Protein AF-A0A7J7GPN1-F1 (afdb_monomer_lite)

Foldseek 3Di:
DVVVVDDLLQLQVQLVVCVVPVVSVLVSVLLLLLVVLLVVLVVQQVVDPDPVCNVVSSVVSLCLSLPDQDPPPPDPDPDVSVVVNLVVSQVSCCVRRVHGDDCCVNVHDSVSSVVSNVVPNPPPQPPDPDDHDDPDD

Radius of gyration: 16.57 Å; chains: 1; bounding box: 39×40×42 Å

Sequence (137 aa):
MHLRGLQMRSLGCVVELAEKLPHIQSLCIHEMVTRAFKHVLKAVIASINNVADLSTSVASCLNFLLGGYTIEDSEHNLSGDHMLKLQWLRTFLAKRYGWTLKDEFQQLRKLTILRGLCHKVPSPFIAFGHGFIRMRF

InterPro domains:
  IPR027523 CLU domain containing protein [PTHR12601] (1-121)
  IPR033646 CLU central domain [PF12807] (1-121)
  IPR033646 CLU central domain [cd15466] (1-121)

pLDDT: mean 73.58, std 18.41, range [25.44, 90.81]

Organism: Camellia sinensis (NCBI:txid4442)

Structure (mmCIF, N/CA/C/O backbone):
data_AF-A0A7J7GPN1-F1
#
_entry.id   AF-A0A7J7GPN1-F1
#
loop_
_atom_site.group_PDB
_atom_site.id
_atom_site.type_symbol
_atom_site.label_atom_id
_atom_site.label_alt_id
_atom_site.label_comp_id
_atom_site.label_asym_id
_atom_site.label_entity_id
_atom_site.label_seq_id
_atom_site.pdbx_PDB_ins_code
_atom_site.Cartn_x
_atom_site.Cartn_y
_atom_site.Cartn_z
_atom_site.occupancy
_atom_site.B_iso_or_equiv
_atom_site.auth_seq_id
_atom_site.auth_comp_id
_atom_site.auth_asym_id
_atom_site.auth_atom_id
_atom_site.pdbx_PDB_model_num
ATOM 1 N N . MET A 1 1 ? 4.765 -7.967 13.174 1.00 60.75 1 MET A N 1
ATOM 2 C CA . MET A 1 1 ? 3.411 -8.468 12.855 1.00 60.75 1 MET A CA 1
ATOM 3 C C . MET A 1 1 ? 3.473 -9.939 12.465 1.00 60.75 1 MET A C 1
ATOM 5 O O . MET A 1 1 ? 3.221 -10.761 13.327 1.00 60.75 1 MET A O 1
ATOM 9 N N . HIS A 1 2 ? 3.931 -10.294 11.258 1.00 59.69 2 HIS A N 1
ATOM 10 C CA . HIS A 1 2 ? 3.933 -11.696 10.806 1.00 59.69 2 HIS A CA 1
ATOM 11 C C . HIS A 1 2 ? 4.801 -12.648 11.654 1.00 59.69 2 HIS A C 1
ATOM 13 O O . HIS A 1 2 ? 4.342 -13.713 12.039 1.00 59.69 2 HIS A O 1
ATOM 19 N N . LEU A 1 3 ? 6.015 -12.223 12.027 1.00 60.19 3 LEU A N 1
ATOM 20 C CA . LEU A 1 3 ? 6.930 -13.007 12.876 1.00 60.19 3 LEU A CA 1
ATOM 21 C C . LEU A 1 3 ? 6.427 -13.216 14.313 1.00 60.19 3 LEU A C 1
ATOM 23 O O . LEU A 1 3 ? 7.000 -13.999 15.054 1.00 60.19 3 LEU A O 1
ATOM 27 N N . ARG A 1 4 ? 5.369 -12.503 14.718 1.00 68.56 4 ARG A N 1
ATOM 28 C CA . ARG A 1 4 ? 4.746 -12.634 16.042 1.00 68.56 4 ARG A CA 1
ATOM 29 C C . ARG A 1 4 ? 3.490 -13.519 16.000 1.00 68.56 4 ARG A C 1
ATOM 31 O O . ARG A 1 4 ? 2.626 -13.371 16.851 1.00 68.56 4 ARG A O 1
ATOM 38 N N . GLY A 1 5 ? 3.345 -14.361 14.971 1.00 71.00 5 GLY A N 1
ATOM 39 C CA . GLY A 1 5 ? 2.207 -15.278 14.803 1.00 71.00 5 GLY A CA 1
ATOM 40 C C . GLY A 1 5 ? 0.916 -14.627 14.295 1.00 71.00 5 GLY A C 1
ATOM 41 O O . GLY A 1 5 ? -0.089 -15.308 14.120 1.00 71.00 5 GLY A O 1
ATOM 42 N N . LEU A 1 6 ? 0.923 -13.318 14.022 1.00 75.50 6 LEU A N 1
ATOM 43 C CA . LEU A 1 6 ? -0.283 -12.610 13.607 1.00 75.50 6 LEU A CA 1
ATOM 44 C C . LEU A 1 6 ? -0.616 -12.913 12.142 1.00 75.50 6 LEU A C 1
ATOM 46 O O . LEU A 1 6 ? 0.193 -12.678 11.230 1.00 75.50 6 LEU A O 1
ATOM 50 N N . GLN A 1 7 ? -1.827 -13.419 11.909 1.00 82.50 7 GLN A N 1
ATOM 51 C CA . GLN A 1 7 ? -2.313 -13.695 10.566 1.00 82.50 7 GLN A CA 1
ATOM 52 C C . GLN A 1 7 ? -2.561 -12.370 9.845 1.00 82.50 7 GLN A C 1
ATOM 54 O O . GLN A 1 7 ? -3.466 -11.617 10.165 1.00 82.50 7 GLN A O 1
ATOM 59 N N . MET A 1 8 ? -1.764 -12.068 8.822 1.00 84.06 8 MET A N 1
ATOM 60 C CA . MET A 1 8 ? -1.795 -10.739 8.197 1.00 84.06 8 MET A CA 1
ATOM 61 C C . MET A 1 8 ? -3.164 -10.355 7.613 1.00 84.06 8 MET A C 1
ATOM 63 O O . MET A 1 8 ? -3.437 -9.171 7.467 1.00 84.06 8 MET A O 1
ATOM 67 N N . ARG A 1 9 ? -4.012 -11.334 7.266 1.00 84.25 9 ARG A N 1
ATOM 68 C CA . ARG A 1 9 ? -5.372 -11.094 6.758 1.00 84.25 9 ARG A CA 1
ATOM 69 C C . ARG A 1 9 ? -6.326 -10.563 7.834 1.00 84.25 9 ARG A C 1
ATOM 71 O O . ARG A 1 9 ? -7.258 -9.861 7.476 1.00 84.25 9 ARG A O 1
ATOM 78 N N . SER A 1 10 ? -6.074 -10.835 9.116 1.00 87.38 10 SER A N 1
ATOM 79 C CA . SER A 1 10 ? -6.940 -10.400 10.218 1.00 87.38 10 SER A CA 1
ATOM 80 C C . SER A 1 10 ? -6.660 -8.975 10.698 1.00 87.38 10 SER A C 1
ATOM 82 O O . SER A 1 10 ? -7.306 -8.523 11.636 1.00 87.38 10 SER A O 1
ATOM 84 N N . LEU A 1 11 ? -5.732 -8.241 10.068 1.00 88.56 11 LEU A N 1
ATOM 85 C CA . LEU A 1 11 ? -5.390 -6.877 10.487 1.00 88.56 11 LEU A CA 1
ATOM 86 C C . LEU A 1 11 ? -6.601 -5.936 10.546 1.00 88.56 11 LEU A C 1
ATOM 88 O O . LEU A 1 11 ? -6.617 -5.085 11.424 1.00 88.56 11 LEU A O 1
ATOM 92 N N . GLY A 1 12 ? -7.607 -6.098 9.678 1.00 88.12 12 GLY A N 1
ATOM 93 C CA . GLY A 1 12 ? -8.839 -5.305 9.761 1.00 88.12 12 GLY A CA 1
ATOM 94 C C . GLY A 1 12 ? -9.603 -5.549 11.063 1.00 88.12 12 GLY A C 1
ATOM 95 O O . GLY A 1 12 ? -9.896 -4.606 11.786 1.00 88.12 12 GLY A O 1
ATOM 96 N N . CYS A 1 13 ? -9.793 -6.816 11.433 1.00 89.44 13 CYS A N 1
ATOM 97 C CA . CYS A 1 13 ? -10.400 -7.194 12.711 1.00 89.44 13 CYS A CA 1
ATOM 98 C C . CYS A 1 13 ? -9.575 -6.695 13.914 1.00 89.44 13 CYS A C 1
ATOM 100 O O . CYS A 1 13 ? -10.128 -6.246 14.912 1.00 89.44 13 CYS A O 1
ATOM 102 N N . VAL A 1 14 ? -8.238 -6.695 13.819 1.00 89.25 14 VAL A N 1
ATOM 103 C CA . VAL A 1 14 ? -7.380 -6.128 14.877 1.00 89.25 14 VAL A CA 1
ATOM 104 C C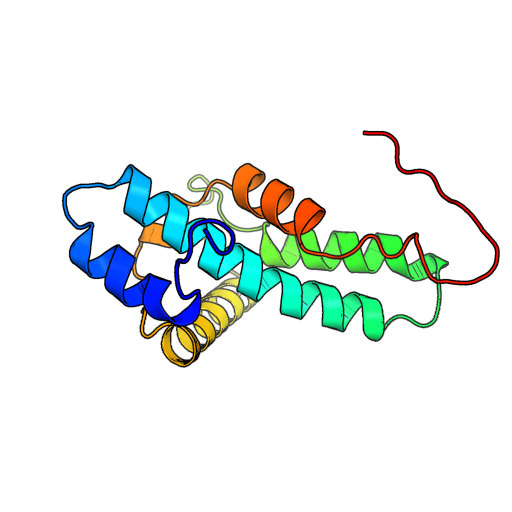 . VAL A 1 14 ? -7.609 -4.624 15.042 1.00 89.25 14 VAL A C 1
ATOM 106 O O . VAL A 1 14 ? -7.595 -4.140 16.169 1.00 89.25 14 VAL A O 1
ATOM 109 N N . VAL A 1 15 ? -7.827 -3.882 13.951 1.00 88.62 15 VAL A N 1
ATOM 110 C CA . VAL A 1 15 ? -8.144 -2.445 14.019 1.00 88.62 15 VAL A CA 1
ATOM 111 C C . VAL A 1 15 ? -9.495 -2.213 14.698 1.00 88.62 15 VAL A C 1
ATOM 113 O O . VAL A 1 15 ? -9.583 -1.331 15.551 1.00 88.62 15 VAL A O 1
ATOM 116 N N . GLU A 1 16 ? -10.507 -3.023 14.380 1.00 88.44 16 GLU A N 1
ATOM 117 C CA . GLU A 1 16 ? -11.836 -2.958 15.010 1.00 88.44 16 GLU A CA 1
ATOM 118 C C . GLU A 1 16 ? -11.765 -3.207 16.518 1.00 88.44 16 GLU A C 1
ATOM 120 O O . GLU A 1 16 ? -12.288 -2.429 17.310 1.00 88.44 16 GLU A O 1
ATOM 125 N N . LEU A 1 17 ? -11.052 -4.256 16.934 1.00 89.19 17 LEU A N 1
ATOM 126 C CA . LEU A 1 17 ? -10.907 -4.608 18.348 1.00 89.19 17 LEU A CA 1
ATOM 127 C C . LEU A 1 17 ? -10.035 -3.611 19.130 1.00 89.19 17 LEU A C 1
ATOM 129 O O . LEU A 1 17 ? -10.120 -3.537 20.356 1.00 89.19 17 LEU A O 1
ATOM 133 N N . ALA A 1 18 ? -9.186 -2.848 18.440 1.00 88.31 18 ALA A N 1
ATOM 134 C CA . ALA A 1 18 ? -8.263 -1.886 19.032 1.00 88.31 18 ALA A CA 1
ATOM 135 C C . ALA A 1 18 ? -8.834 -0.457 19.120 1.00 88.31 18 ALA A C 1
ATOM 137 O O . ALA A 1 18 ? -8.052 0.485 19.204 1.00 88.31 18 ALA A O 1
ATOM 138 N N . GLU A 1 19 ? -10.159 -0.277 19.145 1.00 84.12 19 GLU A N 1
ATOM 139 C CA . GLU A 1 19 ? -10.832 1.038 19.172 1.00 84.12 19 GLU A CA 1
ATOM 140 C C . GLU A 1 19 ? -10.287 2.000 20.245 1.00 84.12 19 GLU A C 1
ATOM 142 O O . GLU A 1 19 ? -10.126 3.193 20.009 1.00 84.12 19 GLU A O 1
ATOM 147 N N . LYS A 1 20 ? -9.921 1.477 21.420 1.00 87.75 20 LYS A N 1
ATOM 148 C CA . LYS A 1 20 ? -9.375 2.274 22.535 1.00 87.75 20 LYS A CA 1
ATOM 149 C C . LYS A 1 20 ? -7.853 2.461 22.482 1.00 87.75 20 LYS A C 1
ATOM 151 O O . LYS A 1 20 ? -7.269 3.040 23.394 1.00 87.75 20 LYS A O 1
ATOM 156 N N . LEU A 1 21 ? -7.190 1.939 21.450 1.00 88.25 21 LEU A N 1
ATOM 157 C CA . LEU A 1 21 ? -5.735 1.889 21.304 1.00 88.25 21 LEU A CA 1
ATOM 158 C C . LEU A 1 21 ? -5.312 2.508 19.959 1.00 88.25 21 LEU A C 1
ATOM 160 O O . LEU A 1 21 ? -4.886 1.790 19.046 1.00 88.25 21 LEU A O 1
ATOM 164 N N . PRO A 1 22 ? -5.339 3.848 19.836 1.00 83.19 22 PRO A N 1
ATOM 165 C CA . PRO A 1 22 ? -5.102 4.542 18.566 1.00 83.19 22 PRO A CA 1
ATOM 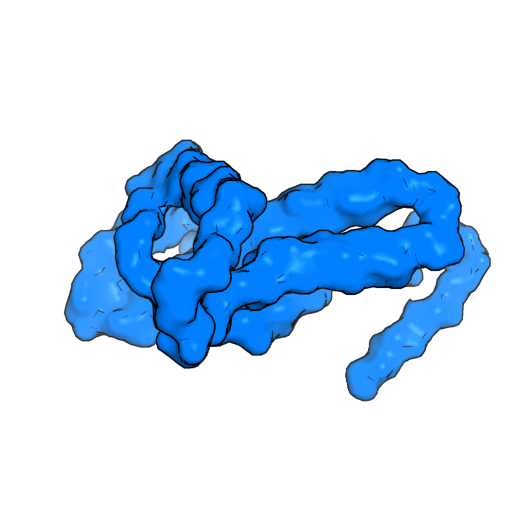166 C C . PRO A 1 22 ? -3.716 4.248 17.971 1.00 83.19 22 PRO A C 1
ATOM 168 O O . PRO A 1 22 ? -3.545 4.169 16.754 1.00 83.19 22 PRO A O 1
ATOM 171 N N . HIS A 1 23 ? -2.705 4.005 18.811 1.00 84.88 23 HIS A N 1
ATOM 172 C CA . HIS A 1 23 ? -1.371 3.612 18.347 1.00 84.88 23 HIS A CA 1
ATOM 173 C C . HIS A 1 23 ? -1.355 2.242 17.655 1.00 84.88 23 HIS A C 1
ATOM 175 O O . HIS A 1 23 ? -0.625 2.055 16.679 1.00 84.88 23 HIS A O 1
ATOM 181 N N . ILE A 1 24 ? -2.158 1.289 18.138 1.00 85.62 24 ILE A N 1
ATOM 182 C CA . ILE A 1 24 ? -2.255 -0.056 17.562 1.00 85.62 24 ILE A CA 1
ATOM 183 C C . ILE A 1 24 ? -3.044 -0.016 16.256 1.00 85.62 24 ILE A C 1
ATOM 185 O O . ILE A 1 24 ? -2.597 -0.610 15.271 1.00 85.62 24 ILE A O 1
ATOM 189 N N . GLN A 1 25 ? -4.150 0.733 16.217 1.00 87.12 25 GLN A N 1
ATOM 190 C CA . GLN A 1 25 ? -4.903 0.971 14.985 1.00 87.12 25 GLN A CA 1
ATOM 191 C C . GLN A 1 25 ? -4.000 1.585 13.920 1.00 87.12 25 GLN A C 1
ATOM 193 O O . GLN A 1 25 ? -3.820 1.003 12.849 1.00 87.12 25 GLN A O 1
ATOM 198 N N . SER A 1 26 ? -3.319 2.683 14.264 1.00 85.62 26 SER A N 1
ATOM 199 C CA . SER A 1 26 ? -2.365 3.348 13.381 1.00 85.62 26 SER A CA 1
ATOM 200 C C . SER A 1 26 ? -1.328 2.360 12.845 1.00 85.62 26 SER A C 1
ATOM 202 O O . SER A 1 26 ? -1.139 2.267 11.633 1.00 85.62 26 SER A O 1
ATOM 204 N N . LEU A 1 27 ? -0.700 1.553 13.704 1.00 86.38 27 LEU A N 1
ATOM 205 C CA . LEU A 1 27 ? 0.300 0.573 13.279 1.00 86.38 27 LEU A CA 1
ATOM 206 C C . LEU A 1 27 ? -0.263 -0.464 12.289 1.00 86.38 27 LEU A C 1
ATOM 208 O O . LEU A 1 27 ? 0.397 -0.796 11.300 1.00 86.38 27 LEU A O 1
ATOM 212 N N . CYS A 1 28 ? -1.471 -0.971 12.536 1.00 88.44 28 CYS A N 1
ATOM 213 C CA . CYS A 1 28 ? -2.120 -1.949 11.666 1.00 88.44 28 CYS A CA 1
ATOM 214 C C . CYS A 1 28 ? -2.482 -1.343 10.306 1.00 88.44 28 CYS A C 1
ATOM 216 O O . CYS A 1 28 ? -2.192 -1.946 9.270 1.00 88.44 28 CYS A O 1
ATOM 218 N N . ILE A 1 29 ? -3.028 -0.126 10.292 1.00 87.06 29 ILE A N 1
ATOM 219 C CA . ILE A 1 29 ? -3.374 0.596 9.062 1.00 87.06 29 ILE A CA 1
ATOM 220 C C . ILE A 1 29 ? -2.112 0.897 8.249 1.00 87.06 29 ILE A C 1
ATOM 222 O O . ILE A 1 29 ? -2.071 0.604 7.052 1.00 87.06 29 ILE A O 1
ATOM 226 N N . HIS A 1 30 ? -1.044 1.385 8.889 1.00 86.94 30 HIS A N 1
ATOM 227 C CA . HIS A 1 30 ? 0.242 1.617 8.227 1.00 86.94 30 HIS A CA 1
ATOM 228 C C . HIS A 1 30 ? 0.776 0.340 7.569 1.00 86.94 30 HIS A C 1
ATOM 230 O O . HIS A 1 30 ? 1.220 0.378 6.421 1.00 86.94 30 HIS A O 1
ATOM 236 N N . GLU A 1 31 ? 0.719 -0.805 8.251 1.00 87.69 31 GLU A N 1
ATOM 237 C CA . GLU A 1 31 ? 1.150 -2.090 7.691 1.00 87.69 31 GLU A CA 1
ATOM 238 C C . GLU A 1 31 ? 0.276 -2.516 6.499 1.00 87.69 31 GLU A C 1
ATOM 240 O O . GLU A 1 31 ? 0.812 -2.947 5.473 1.00 87.69 31 GLU A O 1
ATOM 245 N N . MET A 1 32 ? -1.050 -2.367 6.595 1.00 89.19 32 MET A N 1
ATOM 246 C CA . MET A 1 32 ? -1.985 -2.681 5.509 1.00 89.19 32 MET A CA 1
ATOM 247 C C . MET A 1 32 ? -1.723 -1.827 4.258 1.00 89.19 32 MET A C 1
ATOM 249 O O . MET A 1 32 ? -1.575 -2.381 3.162 1.00 89.19 32 MET A O 1
ATOM 253 N N . VAL A 1 33 ? -1.584 -0.507 4.423 1.00 88.75 33 VAL A N 1
ATOM 254 C CA . VAL A 1 33 ? -1.302 0.447 3.336 1.00 88.75 33 VAL A CA 1
ATOM 255 C C . VAL A 1 33 ? 0.077 0.203 2.729 1.00 88.75 33 VAL A C 1
ATOM 257 O O . VAL A 1 33 ? 0.199 0.065 1.513 1.00 88.75 33 VAL A O 1
ATOM 260 N N . THR A 1 34 ? 1.110 0.030 3.558 1.00 88.62 34 THR A N 1
ATOM 261 C CA . THR A 1 34 ? 2.468 -0.304 3.093 1.00 88.62 34 THR A CA 1
ATOM 262 C C . THR A 1 34 ? 2.453 -1.565 2.229 1.00 88.62 34 THR A C 1
ATOM 264 O O . THR A 1 34 ? 3.094 -1.635 1.179 1.00 88.62 34 THR A O 1
ATOM 267 N N . ARG A 1 35 ? 1.701 -2.591 2.644 1.00 88.25 35 ARG A N 1
ATOM 268 C CA . ARG A 1 35 ? 1.572 -3.833 1.875 1.00 88.25 35 ARG A CA 1
ATOM 269 C C . ARG A 1 35 ? 0.829 -3.633 0.558 1.00 88.25 35 ARG A C 1
ATOM 271 O O . ARG A 1 35 ? 1.212 -4.295 -0.403 1.00 88.25 35 ARG A O 1
ATOM 278 N N . ALA A 1 36 ? -0.182 -2.767 0.504 1.00 89.38 36 ALA A N 1
ATOM 279 C CA . ALA A 1 36 ? -0.883 -2.417 -0.732 1.00 89.38 36 ALA A CA 1
ATOM 280 C C . ALA A 1 36 ? 0.055 -1.697 -1.712 1.00 89.38 36 ALA A C 1
ATOM 282 O O . ALA A 1 36 ? 0.259 -2.164 -2.831 1.00 89.38 36 ALA A O 1
ATOM 283 N N . PHE A 1 37 ? 0.719 -0.637 -1.253 1.00 88.88 37 PHE A N 1
ATOM 284 C CA . PHE A 1 37 ? 1.642 0.168 -2.058 1.00 88.88 37 PHE A CA 1
ATOM 285 C C . PHE A 1 37 ? 2.829 -0.640 -2.579 1.00 88.88 37 PHE A C 1
ATOM 287 O O . PHE A 1 37 ? 3.242 -0.470 -3.721 1.00 88.88 37 PHE A O 1
ATOM 294 N N . LYS A 1 38 ? 3.313 -1.610 -1.798 1.00 87.50 38 LYS A N 1
ATOM 295 C CA . LYS A 1 38 ? 4.334 -2.556 -2.255 1.00 87.50 38 LYS A CA 1
ATOM 296 C C . LYS A 1 38 ? 3.922 -3.294 -3.532 1.00 87.50 38 LYS A C 1
ATOM 298 O O . LYS A 1 38 ? 4.780 -3.567 -4.362 1.00 87.50 38 LYS A O 1
ATOM 303 N N . HIS A 1 39 ? 2.651 -3.675 -3.676 1.00 87.06 39 HIS A N 1
ATOM 304 C CA . HIS A 1 39 ? 2.195 -4.384 -4.875 1.00 87.06 39 HIS A CA 1
ATOM 305 C C . HIS A 1 39 ? 2.210 -3.479 -6.107 1.00 87.06 39 HIS A C 1
ATOM 307 O O . HIS A 1 39 ? 2.667 -3.926 -7.154 1.00 87.06 39 HIS A O 1
ATOM 313 N N . VAL A 1 40 ? 1.799 -2.217 -5.957 1.00 88.62 40 VAL A N 1
ATOM 314 C CA . VAL A 1 40 ? 1.873 -1.209 -7.026 1.00 88.62 40 VAL A CA 1
ATOM 315 C C . VAL A 1 40 ? 3.323 -0.982 -7.439 1.00 88.62 40 VAL A C 1
ATOM 317 O O . VAL A 1 40 ? 3.664 -1.153 -8.602 1.00 88.62 40 VAL A O 1
ATOM 320 N N . LEU A 1 41 ? 4.201 -0.702 -6.474 1.00 86.75 41 LEU A N 1
ATOM 321 C CA . LEU A 1 41 ? 5.610 -0.436 -6.750 1.00 86.75 41 LEU A CA 1
ATOM 322 C C . LEU A 1 41 ? 6.312 -1.639 -7.399 1.00 86.75 41 LEU A C 1
ATOM 324 O O . LEU A 1 41 ? 7.095 -1.466 -8.325 1.00 86.75 41 LEU A O 1
ATOM 328 N N . LYS A 1 42 ? 5.997 -2.871 -6.976 1.00 85.94 42 LYS A N 1
ATOM 329 C CA . LYS A 1 42 ? 6.500 -4.081 -7.644 1.00 85.94 42 LYS A CA 1
ATOM 330 C C . LYS A 1 42 ? 6.021 -4.202 -9.089 1.00 85.94 42 LYS A C 1
ATOM 332 O O . LYS A 1 42 ? 6.809 -4.623 -9.925 1.00 85.94 42 LYS A O 1
ATOM 337 N N . ALA A 1 43 ? 4.761 -3.871 -9.367 1.00 86.94 43 ALA A N 1
ATOM 338 C CA . ALA A 1 43 ? 4.222 -3.911 -10.722 1.00 86.94 43 ALA A CA 1
ATOM 339 C C . ALA A 1 43 ? 4.911 -2.877 -11.624 1.00 86.94 43 ALA A C 1
ATOM 341 O O . ALA A 1 43 ? 5.322 -3.229 -12.722 1.00 86.94 43 ALA A O 1
ATOM 342 N N . VAL A 1 44 ? 5.124 -1.655 -11.120 1.00 87.56 44 VAL A N 1
ATOM 343 C CA . VAL A 1 44 ? 5.865 -0.602 -11.833 1.00 87.56 44 VAL A CA 1
ATOM 344 C C . VAL A 1 44 ? 7.305 -1.031 -12.113 1.00 87.56 44 VAL A C 1
ATOM 346 O O . VAL A 1 44 ? 7.771 -0.906 -13.237 1.00 87.56 44 VAL A O 1
ATOM 349 N N . ILE A 1 45 ? 8.009 -1.591 -11.124 1.00 85.50 45 ILE A N 1
ATOM 350 C CA . ILE A 1 45 ? 9.378 -2.094 -11.327 1.00 85.50 45 ILE A CA 1
ATOM 351 C C . ILE A 1 45 ? 9.397 -3.210 -12.380 1.00 85.50 45 ILE A C 1
ATOM 353 O O . ILE A 1 45 ? 10.263 -3.215 -13.246 1.00 85.50 45 ILE A O 1
ATOM 357 N N . ALA A 1 46 ? 8.439 -4.139 -12.329 1.00 87.19 46 ALA A N 1
ATOM 358 C CA . ALA A 1 46 ? 8.360 -5.254 -13.268 1.00 87.19 46 ALA A CA 1
ATOM 359 C C . ALA A 1 46 ? 7.983 -4.836 -14.701 1.00 87.19 46 ALA A C 1
ATOM 361 O O . ALA A 1 46 ? 8.260 -5.590 -15.628 1.00 87.19 46 ALA A O 1
ATOM 362 N N . SER A 1 47 ? 7.358 -3.670 -14.898 1.00 88.31 47 SER A N 1
ATOM 363 C CA . SER A 1 47 ? 7.008 -3.159 -16.230 1.00 88.31 47 SER A CA 1
ATOM 364 C C . SER A 1 47 ? 8.137 -2.388 -16.920 1.00 88.31 47 SER A C 1
ATOM 366 O O . SER A 1 47 ? 7.980 -1.984 -18.069 1.00 88.31 47 SER A O 1
ATOM 368 N N . ILE A 1 48 ? 9.253 -2.136 -16.231 1.00 88.06 48 ILE A N 1
ATOM 369 C CA . ILE A 1 48 ? 10.360 -1.329 -16.751 1.00 88.06 48 ILE A CA 1
ATOM 370 C C . ILE A 1 48 ? 11.438 -2.250 -17.316 1.00 88.06 48 ILE A C 1
ATOM 372 O O . ILE A 1 48 ? 12.073 -3.005 -16.585 1.00 88.06 48 ILE A O 1
ATOM 376 N N . ASN A 1 49 ? 11.675 -2.135 -18.622 1.00 82.62 49 ASN A N 1
ATOM 377 C CA . ASN A 1 49 ? 12.707 -2.905 -19.322 1.00 82.62 49 ASN A CA 1
ATOM 378 C C . ASN A 1 49 ? 14.061 -2.178 -19.368 1.00 82.62 49 ASN A C 1
ATOM 380 O O . ASN A 1 49 ? 15.101 -2.814 -19.514 1.00 82.62 49 ASN A O 1
ATOM 384 N N . ASN A 1 50 ? 14.053 -0.846 -19.251 1.00 84.56 50 ASN A N 1
ATOM 385 C CA . ASN A 1 50 ? 15.242 -0.005 -19.329 1.00 84.56 50 ASN A CA 1
ATOM 386 C C . ASN A 1 50 ? 15.636 0.518 -17.943 1.00 84.56 50 ASN A C 1
ATOM 388 O O . ASN A 1 50 ? 14.880 1.232 -17.287 1.00 84.56 50 ASN A O 1
ATOM 392 N N . VAL A 1 51 ? 16.859 0.206 -17.517 1.00 82.06 51 VAL A N 1
ATOM 393 C CA . VAL A 1 51 ? 17.387 0.606 -16.205 1.00 82.06 51 VAL A CA 1
ATOM 394 C C . VAL A 1 51 ? 17.480 2.130 -16.063 1.00 82.06 51 VAL A C 1
ATOM 396 O O . VAL A 1 51 ? 17.316 2.641 -14.956 1.00 82.06 51 VAL A O 1
ATOM 399 N N . ALA A 1 52 ? 17.676 2.870 -17.161 1.00 86.00 52 ALA A N 1
ATOM 400 C CA . ALA A 1 52 ? 17.721 4.333 -17.129 1.00 86.00 52 ALA A CA 1
ATOM 401 C C . ALA A 1 52 ? 16.386 4.953 -16.673 1.00 86.00 52 ALA A C 1
ATOM 403 O O . ALA A 1 52 ? 16.379 5.947 -15.947 1.00 86.00 52 ALA A O 1
ATOM 404 N N . ASP A 1 53 ? 15.264 4.315 -17.013 1.00 86.06 53 ASP A N 1
ATOM 405 C CA . ASP A 1 53 ? 13.918 4.803 -16.693 1.00 86.06 53 ASP A CA 1
ATOM 406 C C . ASP A 1 53 ? 13.444 4.352 -15.302 1.00 86.06 53 ASP A C 1
ATOM 408 O O . ASP A 1 53 ? 12.418 4.823 -14.795 1.00 86.06 53 ASP A O 1
ATOM 412 N N . LEU A 1 54 ? 14.198 3.457 -14.650 1.00 84.19 54 LEU A N 1
ATOM 413 C CA . LEU A 1 54 ? 13.834 2.858 -13.368 1.00 84.19 54 LEU A CA 1
ATOM 414 C C . LEU A 1 54 ? 13.726 3.901 -12.257 1.00 84.19 54 LEU A C 1
ATOM 416 O O . LEU A 1 54 ? 12.721 3.944 -11.550 1.00 84.19 54 LEU A O 1
ATOM 420 N N . SER A 1 55 ? 14.746 4.748 -12.109 1.00 84.81 55 SER A N 1
ATOM 421 C CA . 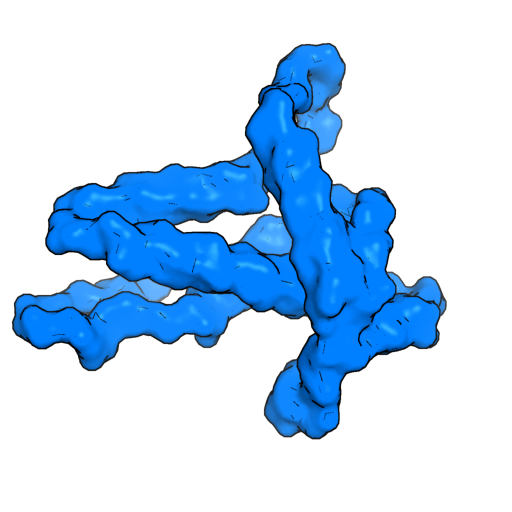SER A 1 55 ? 14.787 5.773 -11.059 1.00 84.81 55 SER A CA 1
ATOM 422 C C . SER A 1 55 ? 13.618 6.749 -11.193 1.00 84.81 55 SER A C 1
ATOM 424 O O . SER A 1 55 ? 12.861 6.954 -10.243 1.00 84.81 55 SER A O 1
ATOM 426 N N . THR A 1 56 ? 13.411 7.276 -12.402 1.00 87.94 56 THR A N 1
ATOM 427 C CA . THR A 1 56 ? 12.340 8.228 -12.716 1.00 87.94 56 THR A CA 1
ATOM 428 C C . THR A 1 56 ? 10.960 7.625 -12.470 1.00 87.94 56 THR A C 1
ATOM 430 O O . THR A 1 56 ? 10.110 8.252 -11.837 1.00 87.94 56 THR A O 1
ATOM 433 N N . SER A 1 57 ? 10.740 6.382 -12.896 1.00 86.94 57 SER A N 1
ATOM 434 C CA . SER A 1 57 ? 9.459 5.694 -12.717 1.00 86.94 57 SER A CA 1
ATOM 435 C C . SER A 1 57 ? 9.180 5.349 -11.253 1.00 86.94 57 SER A C 1
ATOM 437 O O . SER A 1 57 ? 8.052 5.500 -10.785 1.00 86.94 57 SER A O 1
ATOM 439 N N . VAL A 1 58 ? 10.199 4.927 -10.497 1.00 86.88 58 VAL A N 1
ATOM 440 C CA . VAL A 1 58 ? 10.077 4.673 -9.054 1.00 86.88 58 VAL A CA 1
ATOM 441 C C . VAL A 1 58 ? 9.796 5.973 -8.302 1.00 86.88 58 VAL A C 1
ATOM 443 O O . VAL A 1 58 ? 8.889 5.999 -7.472 1.00 86.88 58 VAL A O 1
ATOM 446 N N . ALA A 1 59 ? 10.516 7.054 -8.608 1.00 86.06 59 ALA A N 1
ATOM 447 C CA . ALA A 1 59 ? 10.287 8.366 -8.012 1.00 86.06 59 ALA A CA 1
ATOM 448 C C . ALA A 1 59 ? 8.873 8.879 -8.316 1.00 86.06 59 ALA A C 1
ATOM 450 O O . ALA A 1 59 ? 8.158 9.273 -7.398 1.00 86.06 59 ALA A O 1
ATOM 451 N N . SER A 1 60 ? 8.429 8.787 -9.573 1.00 86.44 60 SER A N 1
ATOM 452 C CA . SER A 1 60 ? 7.069 9.147 -9.986 1.00 86.44 60 SER A CA 1
ATOM 453 C C . SER A 1 60 ? 6.011 8.310 -9.258 1.00 86.44 60 SER A C 1
ATOM 455 O O . SER A 1 60 ? 5.081 8.857 -8.669 1.00 86.44 60 SER A O 1
ATOM 457 N N . CYS A 1 61 ? 6.194 6.987 -9.181 1.00 88.19 61 CYS A N 1
ATOM 458 C CA . CYS A 1 61 ? 5.291 6.101 -8.448 1.00 88.19 61 CYS A CA 1
ATOM 459 C C . CYS A 1 61 ? 5.229 6.448 -6.954 1.00 88.19 61 CYS A C 1
ATOM 461 O O . CYS A 1 61 ? 4.146 6.470 -6.369 1.00 88.19 61 CYS A O 1
ATOM 463 N N . LEU A 1 62 ? 6.368 6.708 -6.310 1.00 85.69 62 LEU A N 1
ATOM 464 C CA . LEU A 1 62 ? 6.409 7.090 -4.899 1.00 85.69 62 LEU A CA 1
ATOM 465 C C . LEU A 1 62 ? 5.767 8.461 -4.673 1.00 85.69 62 LEU A C 1
ATOM 467 O O . LEU A 1 62 ? 5.006 8.609 -3.717 1.00 85.69 62 LEU A O 1
ATOM 471 N N . ASN A 1 63 ? 5.995 9.420 -5.568 1.00 85.31 63 ASN A N 1
ATOM 472 C CA . ASN A 1 63 ? 5.349 10.730 -5.538 1.00 85.31 63 ASN A CA 1
ATOM 473 C C . ASN A 1 63 ? 3.835 10.613 -5.733 1.00 85.31 63 ASN A C 1
ATOM 475 O O . ASN A 1 63 ? 3.086 11.253 -5.009 1.00 85.31 63 ASN A O 1
ATOM 479 N N . PHE A 1 64 ? 3.352 9.742 -6.616 1.00 84.06 64 PHE A N 1
ATOM 480 C CA . PHE A 1 64 ? 1.921 9.482 -6.767 1.00 84.06 64 PHE A CA 1
ATOM 481 C C . PHE A 1 64 ? 1.316 8.837 -5.509 1.00 84.06 64 PHE A C 1
ATOM 483 O O . PHE A 1 64 ? 0.259 9.249 -5.022 1.00 84.06 64 PHE A O 1
ATOM 490 N N . LEU A 1 65 ? 1.988 7.832 -4.937 1.00 83.88 65 LEU A N 1
ATOM 491 C CA . LEU A 1 65 ? 1.488 7.100 -3.771 1.00 83.88 65 LEU A CA 1
ATOM 492 C C . LEU A 1 65 ? 1.509 7.955 -2.492 1.00 83.88 65 LEU A C 1
ATOM 494 O O . LEU A 1 65 ? 0.523 7.952 -1.750 1.00 83.88 65 LEU A O 1
ATOM 498 N N . LEU A 1 66 ? 2.591 8.703 -2.255 1.00 78.31 66 LEU A N 1
ATOM 499 C CA . LEU A 1 66 ? 2.860 9.453 -1.017 1.00 78.31 66 LEU A CA 1
ATOM 500 C C . LEU A 1 66 ? 2.594 10.963 -1.125 1.00 78.31 66 LEU A C 1
ATOM 502 O O . LEU A 1 66 ? 2.366 11.618 -0.104 1.00 78.31 66 LEU A O 1
ATOM 506 N N . GLY A 1 67 ? 2.640 11.523 -2.331 1.00 70.06 67 GLY A N 1
ATOM 507 C CA . GLY A 1 67 ? 2.279 12.909 -2.613 1.00 70.06 67 GLY A CA 1
ATOM 508 C C . GLY A 1 67 ? 0.768 13.112 -2.516 1.00 70.06 67 GLY A C 1
ATOM 509 O O . GLY A 1 67 ? -0.019 12.190 -2.757 1.00 70.06 67 GLY A O 1
ATOM 510 N N . GLY A 1 68 ? 0.365 14.312 -2.099 1.00 60.47 68 GLY A N 1
ATOM 511 C CA . GLY A 1 68 ? -1.041 14.716 -1.963 1.00 60.47 68 GLY A CA 1
ATOM 512 C C . GLY A 1 68 ? -1.677 14.452 -0.605 1.00 60.47 68 GLY A C 1
ATOM 513 O O . GLY A 1 68 ? -2.796 13.962 -0.523 1.00 60.47 68 GLY A O 1
ATOM 514 N N . TYR A 1 69 ? -0.967 14.776 0.470 1.00 53.16 69 TYR A N 1
ATOM 515 C CA . TYR A 1 69 ? -1.645 15.061 1.729 1.00 53.16 69 TYR A CA 1
ATOM 516 C C . TYR A 1 69 ? -0.870 16.170 2.433 1.00 53.16 69 TYR A C 1
ATOM 518 O O . TYR A 1 69 ? 0.046 15.901 3.213 1.00 53.16 69 TYR A O 1
ATOM 526 N N . THR A 1 70 ? -1.111 17.401 1.997 1.00 42.91 70 THR A N 1
ATOM 527 C CA . THR A 1 70 ? -0.799 18.637 2.713 1.00 42.91 70 THR A CA 1
ATOM 528 C C . THR A 1 70 ? -2.155 19.202 3.104 1.00 42.91 70 THR A C 1
ATOM 530 O O . THR A 1 70 ? -2.987 19.472 2.249 1.00 42.91 70 THR A O 1
ATOM 533 N N . ILE A 1 71 ? -2.403 19.303 4.409 1.00 46.28 71 ILE A N 1
ATOM 534 C CA . ILE A 1 71 ? -3.634 19.882 4.979 1.00 46.28 71 ILE A CA 1
ATOM 535 C C . ILE A 1 71 ? -3.722 21.394 4.663 1.00 46.28 71 ILE A C 1
ATOM 537 O O . ILE A 1 71 ? -4.737 22.025 4.918 1.00 46.28 71 ILE A O 1
ATOM 541 N N . GLU A 1 72 ? -2.672 21.968 4.075 1.00 40.38 72 GLU A N 1
ATOM 542 C CA . GLU A 1 72 ? -2.519 23.405 3.850 1.00 40.38 72 GLU A CA 1
ATOM 543 C C . GLU A 1 72 ? -2.925 23.876 2.444 1.00 40.38 72 GLU A C 1
ATOM 545 O O . GLU A 1 72 ? -3.002 25.080 2.235 1.00 40.38 72 GLU A O 1
ATOM 550 N N . ASP A 1 73 ? -3.256 22.977 1.507 1.00 37.62 73 ASP A N 1
ATOM 551 C CA . ASP A 1 73 ? -3.856 23.389 0.228 1.00 37.62 73 ASP A CA 1
ATOM 552 C C . ASP A 1 73 ? -5.377 23.290 0.308 1.00 37.62 73 ASP A C 1
ATOM 554 O O . ASP A 1 73 ? -6.021 22.331 -0.127 1.00 37.62 73 ASP A O 1
ATOM 558 N N . SER A 1 74 ? -5.936 24.323 0.925 1.00 39.38 74 SER A N 1
ATOM 559 C CA . SER A 1 74 ? -7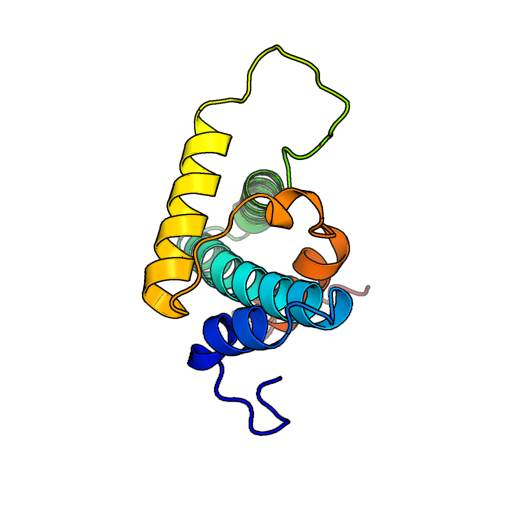.339 24.683 0.840 1.00 39.38 74 SER A CA 1
ATOM 560 C C . SER A 1 74 ? -7.814 24.708 -0.624 1.00 39.38 74 SER A C 1
ATOM 562 O O . SER A 1 74 ? -7.294 25.429 -1.471 1.00 39.38 74 SER A O 1
ATOM 564 N N . GLU A 1 75 ? -8.855 23.923 -0.889 1.00 44.25 75 GLU A N 1
ATOM 565 C CA . GLU A 1 75 ? -9.963 24.222 -1.809 1.00 44.25 75 GLU A CA 1
ATOM 566 C C . GLU A 1 75 ? -9.746 24.346 -3.328 1.00 44.25 75 GLU A C 1
ATOM 568 O O . GLU A 1 75 ? -10.746 24.418 -4.040 1.00 44.25 75 GLU A O 1
ATOM 573 N N . HIS A 1 76 ? -8.543 24.230 -3.893 1.00 42.28 76 HIS A N 1
ATOM 574 C CA . HIS A 1 76 ? -8.406 24.214 -5.359 1.00 42.28 76 HIS A CA 1
ATOM 575 C C . HIS A 1 76 ? -7.592 23.025 -5.889 1.00 42.28 76 HIS A C 1
ATOM 577 O O . HIS A 1 76 ? -6.371 22.994 -5.829 1.00 42.28 76 HIS A O 1
ATOM 583 N N . ASN A 1 77 ? -8.313 22.072 -6.498 1.00 45.00 77 ASN A N 1
ATOM 584 C CA . ASN A 1 77 ? -7.829 20.872 -7.195 1.00 45.00 77 ASN A CA 1
ATOM 585 C C . ASN A 1 77 ? -7.310 19.731 -6.304 1.00 45.00 77 ASN A C 1
ATOM 587 O O . ASN A 1 77 ? -6.151 19.326 -6.380 1.00 45.00 77 ASN A O 1
ATOM 591 N N . LEU A 1 78 ? -8.227 19.071 -5.587 1.00 49.94 78 LEU A N 1
ATOM 592 C CA . LEU A 1 78 ? -8.113 17.625 -5.362 1.00 49.94 78 LEU A CA 1
ATOM 593 C C . LEU A 1 78 ? -8.096 16.947 -6.743 1.00 49.94 78 LEU A C 1
ATOM 595 O O . LEU A 1 78 ? -9.145 16.579 -7.267 1.00 49.94 78 LEU A O 1
ATOM 599 N N . SER A 1 79 ? -6.919 16.868 -7.374 1.00 59.59 79 SER A N 1
ATOM 600 C CA . SER A 1 79 ? -6.737 16.246 -8.690 1.00 59.59 79 SER A CA 1
ATOM 601 C C . SER A 1 79 ? -7.438 14.884 -8.690 1.00 59.59 79 SER A C 1
ATOM 603 O O . SER A 1 79 ? -7.273 14.112 -7.741 1.00 59.59 79 SER A O 1
ATOM 605 N N . GLY A 1 80 ? -8.259 14.598 -9.710 1.00 64.00 80 GLY A N 1
ATOM 606 C CA . GLY A 1 80 ? -9.081 13.379 -9.788 1.00 64.00 80 GLY A CA 1
ATOM 607 C C . GLY A 1 80 ? -8.286 12.090 -9.540 1.00 64.00 80 GLY A C 1
ATOM 608 O O . GLY A 1 80 ? -8.806 11.128 -8.973 1.00 64.00 80 GLY A O 1
ATOM 609 N N . ASP A 1 81 ? -6.990 12.121 -9.833 1.00 68.25 81 ASP A N 1
ATOM 610 C CA . ASP A 1 81 ? -6.012 11.076 -9.548 1.00 68.25 81 ASP A CA 1
ATOM 611 C C . ASP A 1 81 ? -5.913 10.708 -8.054 1.00 68.25 81 ASP A C 1
ATOM 613 O O . ASP A 1 81 ? -5.803 9.530 -7.702 1.00 68.25 81 ASP A O 1
ATOM 617 N N . HIS A 1 82 ? -6.010 11.685 -7.144 1.00 71.56 82 HIS A N 1
ATOM 618 C CA . HIS A 1 82 ? -6.012 11.444 -5.696 1.00 71.56 82 HIS A CA 1
ATOM 619 C C . HIS A 1 82 ? -7.279 10.730 -5.232 1.00 71.56 82 HIS A C 1
ATOM 621 O O . HIS A 1 82 ? -7.202 9.826 -4.394 1.00 71.56 82 HIS A O 1
ATOM 627 N N . MET A 1 83 ? -8.430 11.102 -5.793 1.00 75.50 83 MET A N 1
ATOM 628 C CA . MET A 1 83 ? -9.704 10.460 -5.484 1.00 75.50 83 MET A CA 1
ATOM 629 C C . MET A 1 83 ? -9.707 9.006 -5.966 1.00 75.50 83 MET A C 1
ATOM 631 O O . MET A 1 83 ? -10.042 8.105 -5.194 1.00 75.50 83 MET A O 1
ATOM 635 N N . LEU A 1 84 ? -9.237 8.762 -7.194 1.00 81.06 84 LEU A N 1
ATOM 636 C CA . LEU A 1 84 ? -9.095 7.418 -7.758 1.00 81.06 84 LEU A CA 1
ATOM 637 C C . LEU A 1 84 ? -8.115 6.561 -6.947 1.00 81.06 84 LEU A C 1
ATOM 639 O O . LEU A 1 84 ? -8.423 5.413 -6.620 1.00 81.06 84 LEU A O 1
ATOM 643 N N . LYS A 1 85 ? -6.968 7.124 -6.540 1.00 83.25 85 LYS A N 1
ATOM 644 C CA . LYS A 1 85 ? -6.002 6.452 -5.656 1.00 83.25 85 LYS A CA 1
ATOM 645 C C . LYS A 1 85 ? -6.644 6.030 -4.335 1.00 83.25 85 LYS A C 1
ATOM 647 O O . LYS A 1 85 ? -6.476 4.887 -3.904 1.00 83.25 85 LYS A O 1
ATOM 652 N N . LEU A 1 86 ? -7.365 6.941 -3.678 1.00 80.81 86 LEU A N 1
ATOM 653 C CA . LEU A 1 86 ? -8.001 6.674 -2.388 1.00 80.81 86 LEU A CA 1
ATOM 654 C C . LEU A 1 86 ? -9.120 5.634 -2.522 1.00 80.81 86 LEU A C 1
ATOM 656 O O . LEU A 1 86 ? -9.213 4.719 -1.701 1.00 80.81 86 LEU A O 1
ATOM 660 N N . GLN A 1 87 ? -9.931 5.727 -3.576 1.00 85.31 87 GLN A N 1
ATOM 661 C CA . GLN A 1 87 ? -10.984 4.761 -3.879 1.00 85.31 87 GLN A CA 1
ATOM 662 C C . GLN A 1 87 ? -10.412 3.364 -4.149 1.00 85.31 87 GLN A C 1
ATOM 664 O O . GLN A 1 87 ? -10.903 2.372 -3.598 1.00 85.31 87 GLN A O 1
ATOM 669 N N . TRP A 1 88 ? -9.340 3.276 -4.940 1.00 89.62 88 TRP A N 1
ATOM 670 C CA . TRP A 1 88 ? -8.631 2.021 -5.175 1.00 89.62 88 TRP A CA 1
ATOM 671 C C . TRP A 1 88 ? -8.097 1.437 -3.867 1.00 89.62 88 TRP A C 1
ATOM 673 O O . TRP A 1 88 ? -8.312 0.258 -3.584 1.00 89.62 88 TRP A O 1
ATOM 683 N N . LEU A 1 89 ? -7.457 2.260 -3.031 1.00 87.62 89 LEU A N 1
ATOM 684 C CA . LEU A 1 89 ? -6.898 1.807 -1.763 1.00 87.62 89 LEU A CA 1
ATOM 685 C C . LEU A 1 89 ? -7.990 1.286 -0.821 1.00 87.62 89 LEU A C 1
ATOM 687 O O . LEU A 1 89 ? -7.832 0.203 -0.258 1.00 87.62 89 LEU A O 1
ATOM 691 N N . ARG A 1 90 ? -9.113 2.002 -0.689 1.00 88.81 90 ARG A N 1
ATOM 692 C CA . ARG A 1 90 ? -10.278 1.555 0.094 1.00 88.81 90 ARG A CA 1
ATOM 693 C C . ARG A 1 90 ? -10.783 0.197 -0.390 1.00 88.81 90 ARG A C 1
ATOM 695 O O . ARG A 1 90 ? -10.932 -0.719 0.413 1.00 88.81 90 ARG A O 1
ATOM 702 N N . THR A 1 91 ? -10.952 0.038 -1.701 1.00 89.69 91 THR A N 1
ATOM 703 C CA . THR A 1 91 ? -11.420 -1.216 -2.313 1.00 89.69 91 THR A CA 1
ATOM 704 C C . THR A 1 91 ? -10.434 -2.365 -2.081 1.00 89.69 91 THR A C 1
ATOM 706 O O . THR A 1 91 ? -10.828 -3.481 -1.734 1.00 89.69 91 THR A O 1
ATOM 709 N N . PHE A 1 92 ? -9.133 -2.100 -2.226 1.00 89.88 92 PHE A N 1
ATOM 710 C CA . PHE A 1 92 ? -8.080 -3.088 -2.004 1.00 89.88 92 PHE A CA 1
ATOM 711 C C . PHE A 1 92 ? -8.051 -3.570 -0.550 1.00 89.88 92 PHE A C 1
ATOM 713 O O . PHE A 1 92 ? -7.923 -4.771 -0.293 1.00 89.88 92 PHE A O 1
ATOM 720 N N . LEU A 1 93 ? -8.166 -2.643 0.404 1.00 89.38 93 LEU A N 1
ATOM 721 C CA . LEU A 1 93 ? -8.150 -2.960 1.828 1.00 89.38 93 LEU A CA 1
ATOM 722 C C . LEU A 1 93 ? -9.409 -3.702 2.266 1.00 89.38 93 LEU A C 1
ATOM 724 O O . LEU A 1 93 ? -9.285 -4.716 2.956 1.00 89.38 93 LEU A O 1
ATOM 728 N N . ALA A 1 94 ? -10.579 -3.282 1.786 1.00 90.12 94 ALA A N 1
ATOM 729 C CA . ALA A 1 94 ? -11.838 -3.961 2.061 1.00 90.12 94 ALA A CA 1
ATOM 730 C C . ALA A 1 94 ? -11.788 -5.413 1.568 1.00 90.12 94 ALA A C 1
ATOM 732 O O . ALA A 1 94 ? -12.042 -6.344 2.328 1.00 90.12 94 ALA A O 1
ATOM 733 N N . LYS A 1 95 ? -11.334 -5.633 0.327 1.00 90.81 95 LYS A N 1
ATOM 734 C CA . LYS A 1 95 ? -11.238 -6.979 -0.255 1.00 90.81 95 LYS A CA 1
ATOM 735 C C . LYS A 1 95 ? -10.215 -7.874 0.450 1.00 90.81 95 LYS A C 1
ATOM 737 O O . LYS A 1 95 ? -10.397 -9.087 0.506 1.00 90.81 95 LYS A O 1
ATOM 742 N N . ARG A 1 96 ? -9.100 -7.310 0.929 1.00 88.44 96 ARG A N 1
ATOM 743 C CA . ARG A 1 96 ? -7.972 -8.103 1.448 1.00 88.44 96 ARG A CA 1
ATOM 744 C C . ARG A 1 96 ? -7.973 -8.293 2.962 1.00 88.44 96 ARG A C 1
ATOM 746 O O . ARG A 1 96 ? -7.456 -9.310 3.426 1.00 88.44 96 ARG A O 1
ATOM 753 N N . TYR A 1 97 ? -8.480 -7.316 3.701 1.00 88.19 97 TYR A N 1
ATOM 754 C CA . TYR A 1 97 ? -8.419 -7.269 5.161 1.00 88.19 97 TYR A CA 1
ATOM 755 C C . TYR A 1 97 ? -9.793 -7.066 5.808 1.00 88.19 97 TYR A C 1
ATOM 757 O O . TYR A 1 97 ? -9.863 -7.060 7.030 1.00 88.19 97 TYR A O 1
ATOM 765 N N . GLY A 1 98 ? -10.862 -6.877 5.022 1.00 87.75 98 GLY A N 1
ATOM 766 C CA . GLY A 1 98 ? -12.191 -6.552 5.547 1.00 87.75 98 GLY A CA 1
ATOM 767 C C . GLY A 1 98 ? -12.307 -5.126 6.092 1.00 87.75 98 GLY A C 1
ATOM 768 O O . GLY A 1 98 ? -13.304 -4.811 6.722 1.00 87.75 98 GLY A O 1
ATOM 769 N N . TRP A 1 99 ? -11.310 -4.260 5.864 1.00 87.56 99 TRP A N 1
ATOM 770 C CA . TRP A 1 99 ? -11.259 -2.919 6.456 1.00 87.56 99 TRP A CA 1
ATOM 771 C C . TRP A 1 99 ? -11.554 -1.817 5.440 1.00 87.56 99 TRP A C 1
ATOM 773 O O . TRP A 1 99 ? -10.891 -1.736 4.402 1.00 87.56 99 TRP A O 1
ATOM 783 N N . THR A 1 100 ? -12.491 -0.925 5.774 1.00 84.88 100 THR A N 1
ATOM 784 C CA . THR A 1 100 ? -12.792 0.273 4.975 1.00 84.88 100 THR A CA 1
ATOM 785 C C . THR A 1 100 ? -12.170 1.497 5.625 1.00 84.88 100 THR A C 1
ATOM 787 O O . THR A 1 100 ? -12.521 1.888 6.734 1.00 84.88 100 THR A O 1
ATOM 790 N N . LEU A 1 101 ? -11.245 2.122 4.905 1.00 78.38 101 LEU A N 1
ATOM 791 C CA . LEU A 1 101 ? -10.460 3.237 5.410 1.00 78.38 101 LEU A CA 1
ATOM 792 C C . LEU A 1 101 ? -11.301 4.529 5.392 1.00 78.38 101 LEU A C 1
ATOM 794 O O . LEU A 1 101 ? -11.686 4.988 4.315 1.00 78.38 101 LEU A O 1
ATOM 798 N N . LYS A 1 102 ? -11.611 5.081 6.573 1.00 73.25 102 LYS A N 1
ATOM 799 C CA . LYS A 1 102 ? -12.445 6.288 6.747 1.00 73.25 102 LYS A CA 1
ATOM 800 C C . LYS A 1 102 ? -11.599 7.565 6.597 1.00 73.25 102 LYS A C 1
ATOM 802 O O . LYS A 1 102 ? -11.183 7.866 5.476 1.00 73.25 102 LYS A O 1
ATOM 807 N N . ASP A 1 103 ? -11.281 8.225 7.714 1.00 64.75 103 ASP A N 1
ATOM 808 C CA . ASP A 1 103 ? -10.456 9.446 7.809 1.00 64.75 103 ASP A CA 1
ATOM 809 C C . ASP A 1 103 ? -9.048 9.189 8.367 1.00 64.75 103 ASP A C 1
ATOM 811 O O . ASP A 1 103 ? -8.177 10.055 8.366 1.00 64.75 103 ASP A O 1
ATOM 815 N N . GLU A 1 104 ? -8.770 7.953 8.781 1.00 61.72 104 GLU A N 1
ATOM 816 C CA . GLU A 1 104 ? -7.482 7.548 9.355 1.00 61.72 104 GLU A CA 1
ATOM 817 C C . GLU A 1 104 ? -6.314 7.675 8.363 1.00 61.72 104 GLU A C 1
ATOM 819 O O . GLU A 1 104 ? -5.151 7.652 8.768 1.00 61.72 104 GLU A O 1
ATOM 824 N N . PHE A 1 105 ? -6.602 7.842 7.062 1.00 59.41 105 PHE A N 1
ATOM 825 C CA . PHE A 1 105 ? -5.582 8.095 6.040 1.00 59.41 105 PHE A CA 1
ATOM 826 C C . PHE A 1 105 ? -4.805 9.379 6.322 1.00 59.41 105 PHE A C 1
ATOM 828 O O . PHE A 1 105 ? -3.605 9.446 6.061 1.00 59.41 105 PHE A O 1
ATOM 835 N N . GLN A 1 106 ? -5.489 10.381 6.879 1.00 56.41 106 GLN A N 1
ATOM 836 C CA . GLN A 1 106 ? -4.927 11.699 7.150 1.00 56.41 106 GLN A CA 1
ATOM 837 C C . GLN A 1 106 ? -3.849 11.652 8.242 1.00 56.41 106 GLN A C 1
ATOM 839 O O . GLN A 1 106 ? -2.924 12.460 8.248 1.00 56.41 106 GLN A O 1
ATOM 844 N N . GLN A 1 107 ? -3.928 10.661 9.136 1.00 58.78 107 GLN A N 1
ATOM 845 C CA . GLN A 1 107 ? -2.968 10.447 10.221 1.00 58.78 107 GLN A CA 1
ATOM 846 C C . GLN A 1 107 ? -1.799 9.533 9.825 1.00 58.78 107 GLN A C 1
ATOM 848 O O . GLN A 1 107 ? -0.938 9.211 10.654 1.00 58.78 107 GLN A O 1
ATOM 853 N N . LEU A 1 108 ? -1.744 9.082 8.568 1.00 65.25 108 LEU A N 1
ATOM 854 C CA . LEU A 1 108 ? -0.663 8.224 8.112 1.00 65.25 108 LEU A CA 1
ATOM 855 C C . LEU A 1 108 ? 0.620 9.024 7.921 1.00 65.25 108 LEU A C 1
ATOM 857 O O . LEU A 1 108 ? 0.734 9.918 7.083 1.00 65.25 108 LEU A O 1
ATOM 861 N N . ARG A 1 109 ? 1.653 8.634 8.665 1.00 68.69 109 ARG A N 1
ATOM 862 C CA . ARG A 1 109 ? 2.987 9.201 8.516 1.00 68.69 109 ARG A CA 1
ATOM 863 C C . ARG A 1 109 ? 3.623 8.633 7.256 1.00 68.69 109 ARG A C 1
ATOM 865 O O . ARG A 1 109 ? 4.035 7.470 7.221 1.00 68.69 109 ARG A O 1
ATOM 872 N N . LYS A 1 110 ? 3.768 9.489 6.240 1.00 73.44 110 LYS A N 1
ATOM 873 C CA . LYS A 1 110 ? 4.440 9.181 4.962 1.00 73.44 110 LYS A CA 1
ATOM 874 C C . LYS A 1 110 ? 5.785 8.483 5.180 1.00 73.44 110 LYS A C 1
ATOM 876 O O . LYS A 1 110 ? 6.067 7.474 4.541 1.00 73.44 110 LYS A O 1
ATOM 881 N N . LEU A 1 111 ? 6.566 8.951 6.157 1.00 67.00 111 LEU A N 1
ATOM 882 C CA . LEU A 1 111 ? 7.860 8.369 6.527 1.00 67.00 111 LEU A CA 1
ATOM 883 C C . LEU A 1 111 ? 7.758 6.922 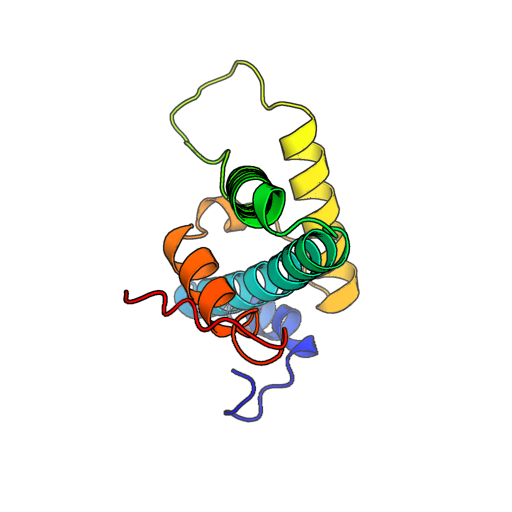7.030 1.00 67.00 111 LEU A C 1
ATOM 885 O O . LEU A 1 111 ? 8.611 6.097 6.711 1.00 67.00 111 LEU A O 1
ATOM 889 N N . THR A 1 112 ? 6.714 6.579 7.787 1.00 76.50 112 THR A N 1
ATOM 890 C CA . THR A 1 112 ? 6.499 5.210 8.277 1.00 76.50 112 THR A CA 1
ATOM 891 C C . THR A 1 112 ? 6.149 4.267 7.129 1.00 76.50 112 THR A C 1
ATOM 893 O O . THR A 1 112 ? 6.677 3.156 7.074 1.00 76.50 112 THR A O 1
ATOM 896 N N . ILE A 1 113 ? 5.320 4.722 6.183 1.00 78.69 113 ILE A N 1
ATOM 897 C CA . ILE A 1 113 ? 4.978 3.952 4.979 1.00 78.69 113 ILE A CA 1
ATOM 898 C C . ILE A 1 113 ? 6.210 3.775 4.093 1.00 78.69 113 ILE A C 1
ATOM 900 O O . ILE A 1 113 ? 6.511 2.652 3.700 1.00 78.69 113 ILE A O 1
ATOM 904 N N . LEU A 1 114 ? 6.956 4.848 3.821 1.00 78.44 114 LEU A N 1
ATOM 905 C CA . LEU A 1 114 ? 8.170 4.799 3.006 1.00 78.44 114 LEU A CA 1
ATOM 906 C C . LEU A 1 114 ? 9.207 3.849 3.614 1.00 78.44 114 LEU A C 1
ATOM 908 O O . LEU A 1 114 ? 9.689 2.944 2.936 1.00 78.44 114 LEU A O 1
ATOM 912 N N . ARG A 1 115 ? 9.474 3.970 4.921 1.00 78.12 115 ARG A N 1
ATOM 913 C CA . ARG A 1 115 ? 10.351 3.035 5.637 1.00 78.12 115 ARG A CA 1
ATOM 914 C C . ARG A 1 115 ? 9.840 1.602 5.513 1.00 78.12 115 ARG A C 1
ATOM 916 O O . ARG A 1 115 ? 10.628 0.692 5.266 1.00 78.12 115 ARG A O 1
ATOM 923 N N . GLY A 1 116 ? 8.538 1.383 5.673 1.00 78.00 116 GLY A N 1
ATOM 924 C CA . GLY A 1 116 ? 7.922 0.070 5.508 1.00 78.00 116 GLY A CA 1
ATOM 925 C C . GLY A 1 116 ? 8.064 -0.489 4.087 1.00 78.00 116 GLY A C 1
ATOM 926 O O . GLY A 1 116 ? 8.278 -1.690 3.927 1.00 78.00 116 GLY A O 1
ATOM 927 N N . LEU A 1 117 ? 7.980 0.362 3.062 1.00 80.62 117 LEU A N 1
ATOM 928 C CA . LEU A 1 117 ? 8.159 -0.013 1.662 1.00 80.62 117 LEU A CA 1
ATOM 929 C C . LEU A 1 117 ? 9.595 -0.450 1.395 1.00 80.62 117 LEU A C 1
ATOM 931 O O . LEU A 1 117 ? 9.781 -1.549 0.879 1.00 80.62 117 LEU A O 1
ATOM 935 N N . CYS A 1 118 ? 10.589 0.323 1.836 1.00 77.81 118 CYS A N 1
ATOM 936 C CA . CYS A 1 118 ? 12.004 -0.019 1.663 1.00 77.81 118 CYS A CA 1
ATOM 937 C C . CYS A 1 118 ? 12.371 -1.382 2.273 1.00 77.81 118 CYS A C 1
ATOM 939 O O . CYS A 1 118 ? 13.202 -2.094 1.728 1.00 77.81 118 CYS A O 1
ATOM 941 N N . HIS A 1 119 ? 11.728 -1.779 3.377 1.00 75.44 119 HIS A N 1
ATOM 942 C CA . HIS A 1 119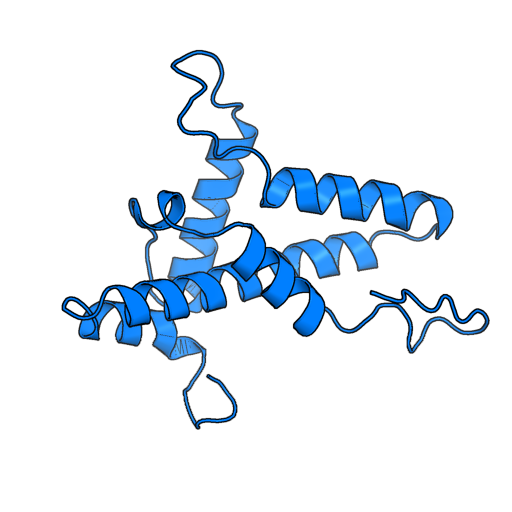 ? 11.967 -3.090 3.995 1.00 75.44 119 HIS A CA 1
ATOM 943 C C . HIS A 1 119 ? 11.212 -4.246 3.322 1.00 75.44 119 HIS A C 1
ATOM 945 O O . HIS A 1 119 ? 11.576 -5.405 3.512 1.00 75.44 119 HIS A O 1
ATOM 951 N N . LYS A 1 120 ? 10.107 -3.977 2.612 1.00 75.12 120 LYS A N 1
ATOM 952 C CA . LYS A 1 120 ? 9.230 -5.030 2.065 1.00 75.12 120 LYS A CA 1
ATOM 953 C C . LYS A 1 120 ? 9.338 -5.207 0.560 1.00 75.12 120 LYS A C 1
ATOM 955 O O . LYS A 1 120 ? 8.968 -6.274 0.061 1.00 75.12 120 LYS A O 1
ATOM 960 N N . VAL A 1 121 ? 9.732 -4.174 -0.171 1.00 67.69 121 VAL A N 1
ATOM 961 C CA . VAL A 1 121 ? 10.191 -4.328 -1.546 1.00 67.69 121 VAL A CA 1
ATOM 962 C C . VAL A 1 121 ? 11.547 -5.014 -1.405 1.00 67.69 121 VAL A C 1
ATOM 964 O O . VAL A 1 121 ? 12.439 -4.426 -0.799 1.00 67.69 121 VAL A O 1
ATOM 967 N N . PRO A 1 122 ? 11.699 -6.277 -1.848 1.00 52.84 122 PRO A N 1
ATOM 968 C CA . PRO A 1 122 ? 13.025 -6.859 -1.952 1.00 52.84 122 PRO A CA 1
ATOM 969 C C . PRO A 1 122 ? 13.830 -5.874 -2.781 1.00 52.84 122 PRO A C 1
ATOM 971 O O . PRO A 1 122 ? 13.340 -5.434 -3.824 1.00 52.84 122 PRO A O 1
ATOM 974 N N . SER A 1 123 ? 14.995 -5.487 -2.278 1.00 47.47 123 SER A N 1
ATOM 975 C CA . SER A 1 123 ? 15.965 -4.733 -3.047 1.00 47.47 123 SER A CA 1
ATOM 976 C C . SER A 1 123 ? 15.965 -5.277 -4.483 1.00 47.47 123 SER A C 1
ATOM 978 O O . SER A 1 123 ? 16.240 -6.463 -4.680 1.00 47.47 123 SER A O 1
ATOM 980 N N . PRO A 1 124 ? 15.675 -4.456 -5.506 1.00 46.47 124 PRO A N 1
ATOM 981 C CA . PRO A 1 124 ? 15.907 -4.868 -6.890 1.00 46.47 124 PRO A CA 1
ATOM 982 C C . PRO A 1 124 ? 17.381 -5.268 -7.119 1.00 46.47 124 PRO A C 1
ATOM 984 O O . PRO A 1 124 ? 17.729 -5.836 -8.143 1.00 46.47 124 PRO A O 1
ATOM 987 N N . PHE A 1 125 ? 18.251 -4.996 -6.141 1.00 45.38 125 PHE A N 1
ATOM 988 C CA . PHE A 1 125 ? 19.694 -5.151 -6.189 1.00 45.38 125 PHE A CA 1
ATOM 989 C C . PHE A 1 125 ? 20.258 -6.575 -6.108 1.00 45.38 125 PHE A C 1
ATOM 991 O O . PHE A 1 125 ? 21.457 -6.703 -6.312 1.00 45.38 125 PHE A O 1
ATOM 998 N N . ILE A 1 126 ? 19.497 -7.635 -5.802 1.00 39.34 126 ILE A N 1
ATOM 999 C CA . ILE A 1 126 ? 20.130 -8.959 -5.563 1.00 39.34 126 ILE A CA 1
ATOM 1000 C C . ILE A 1 126 ? 20.020 -9.937 -6.748 1.00 39.34 126 ILE A C 1
ATOM 1002 O O . ILE A 1 126 ? 20.708 -10.951 -6.750 1.00 39.34 126 ILE A O 1
ATOM 1006 N N . ALA A 1 127 ? 19.247 -9.653 -7.801 1.00 37.03 127 ALA A N 1
ATOM 1007 C CA . ALA A 1 127 ? 19.113 -10.626 -8.896 1.00 37.03 127 ALA A CA 1
ATOM 1008 C C . ALA A 1 127 ? 18.897 -10.035 -10.298 1.00 37.03 127 ALA A C 1
ATOM 1010 O O . ALA A 1 127 ? 18.251 -10.668 -11.126 1.00 37.03 127 ALA A O 1
ATOM 1011 N N . PHE A 1 128 ? 19.454 -8.860 -10.599 1.00 42.66 128 PHE A N 1
ATOM 1012 C CA . PHE A 1 128 ? 19.734 -8.506 -11.993 1.00 42.66 128 PHE A CA 1
ATOM 1013 C C . PHE A 1 128 ? 21.232 -8.687 -12.217 1.00 42.66 128 PHE A C 1
ATOM 1015 O O . PHE A 1 128 ? 22.051 -7.978 -11.637 1.00 42.66 128 PHE A O 1
ATOM 1022 N N . GLY A 1 129 ? 21.579 -9.741 -12.956 1.00 36.69 129 GLY A N 1
ATOM 1023 C CA . GLY A 1 129 ? 22.953 -10.146 -13.215 1.00 36.69 129 GLY A CA 1
ATOM 1024 C C . GLY A 1 129 ? 23.808 -8.983 -13.717 1.00 36.69 129 GLY A C 1
ATOM 1025 O O . GLY A 1 129 ? 23.433 -8.286 -14.653 1.00 36.69 129 GLY A O 1
ATOM 1026 N N . HIS A 1 130 ? 24.976 -8.839 -13.090 1.00 36.88 130 HIS A N 1
ATOM 1027 C CA . HIS A 1 130 ? 26.078 -7.954 -13.474 1.00 36.88 130 HIS A CA 1
ATOM 1028 C C . HIS A 1 130 ? 25.899 -6.441 -13.216 1.00 36.88 130 HIS A C 1
ATOM 1030 O O . HIS A 1 130 ? 25.874 -5.627 -14.132 1.00 36.88 130 HIS A O 1
ATOM 1036 N N . GLY A 1 131 ? 25.895 -6.034 -11.939 1.00 36.22 131 GLY A N 1
ATOM 1037 C CA . GLY A 1 131 ? 26.164 -4.637 -11.569 1.00 36.22 131 GLY A CA 1
ATOM 1038 C C . GLY A 1 131 ? 25.660 -4.250 -10.183 1.00 36.22 131 GLY A C 1
ATOM 1039 O O . GLY A 1 131 ? 24.533 -3.792 -10.028 1.00 36.22 131 GLY A O 1
ATOM 1040 N N . PHE A 1 132 ? 26.499 -4.415 -9.159 1.00 32.12 132 PHE A N 1
ATOM 1041 C CA . PHE A 1 132 ? 26.205 -3.980 -7.792 1.00 32.12 132 PHE A CA 1
ATOM 1042 C C . PHE A 1 132 ? 26.113 -2.447 -7.713 1.00 32.12 132 PHE A C 1
ATOM 1044 O O . PHE A 1 132 ? 27.134 -1.764 -7.685 1.00 32.12 132 PHE A O 1
ATOM 1051 N N . ILE A 1 133 ? 24.904 -1.897 -7.579 1.00 34.81 133 ILE A N 1
ATOM 1052 C CA . ILE A 1 133 ? 24.712 -0.529 -7.082 1.00 34.81 133 ILE A CA 1
ATOM 1053 C C . ILE A 1 133 ? 24.324 -0.630 -5.609 1.00 34.81 133 ILE A C 1
ATOM 1055 O O . ILE A 1 133 ? 23.219 -1.007 -5.229 1.00 34.81 133 ILE A O 1
ATOM 1059 N N . ARG A 1 134 ? 25.290 -0.324 -4.749 1.00 27.25 134 ARG A N 1
ATOM 1060 C CA . ARG A 1 134 ? 25.120 -0.261 -3.302 1.00 27.25 134 ARG A CA 1
ATOM 1061 C C . ARG A 1 134 ? 24.463 1.075 -2.957 1.00 27.25 134 ARG A C 1
ATOM 1063 O O . ARG A 1 134 ? 25.162 2.073 -2.822 1.00 27.25 134 ARG A O 1
ATOM 1070 N N . MET A 1 135 ? 23.141 1.110 -2.784 1.00 27.97 135 MET A N 1
ATOM 1071 C CA . MET A 1 135 ? 22.514 2.234 -2.080 1.00 27.97 135 MET A CA 1
ATOM 1072 C C . MET A 1 135 ? 22.904 2.144 -0.601 1.00 27.97 135 MET A C 1
ATOM 1074 O O . MET A 1 135 ? 22.346 1.359 0.165 1.00 27.97 135 MET A O 1
ATOM 1078 N N . ARG A 1 136 ? 23.939 2.902 -0.226 1.00 25.44 136 ARG A N 1
ATOM 1079 C CA . ARG A 1 136 ? 24.171 3.296 1.164 1.00 25.44 136 ARG A CA 1
ATOM 1080 C C . ARG A 1 136 ? 23.035 4.242 1.560 1.00 25.44 136 ARG A C 1
ATOM 1082 O O . ARG A 1 136 ? 22.774 5.199 0.834 1.00 25.44 136 ARG A O 1
ATOM 1089 N N . PHE A 1 137 ? 22.366 3.924 2.664 1.00 35.34 137 PHE A N 1
ATOM 1090 C CA . PHE A 1 137 ? 21.681 4.933 3.467 1.00 35.34 137 PHE A CA 1
ATOM 1091 C C . PHE A 1 137 ? 22.725 5.792 4.177 1.00 35.34 137 PHE A C 1
ATOM 1093 O O . PHE A 1 137 ? 23.798 5.227 4.508 1.00 35.34 137 PHE A O 1
#

Secondary structure (DSSP, 8-state):
-GGGT--GGGHHHHHHHTTT-HHHHHHHHHHHHHHHHHHHHHHHHHT---HHHHHHHHHHHHHHHH----TT--SS---HHHHHHHHHHHHHHHHHHS----SGGGG--HHHHHHHHHHHS--GGGSSSS-------